Protein AF-A0A939I8Q8-F1 (afdb_monomer)

Sequence (119 aa):
MTVHTVVMVDDGYGDQRPAPGPSNTYSAWVQPVGDAAGWRAPVGAQVGWSPPVRRKIVFPPDTVIDKWSAISFEDDGDPGTRWAVVDPPRAHHGASDRMRFVTVIVEGGGQSGGSEAGP

Structure (mmCIF, N/CA/C/O backbone):
data_AF-A0A939I8Q8-F1
#
_entry.id   AF-A0A939I8Q8-F1
#
loop_
_atom_site.group_PDB
_atom_site.id
_atom_site.type_symbol
_atom_site.label_atom_id
_atom_site.label_alt_id
_atom_site.label_comp_id
_atom_site.label_asym_id
_atom_site.label_entity_id
_atom_site.label_seq_id
_atom_site.pdbx_PDB_ins_code
_atom_site.Cartn_x
_atom_site.Cartn_y
_atom_site.Cartn_z
_atom_site.occupancy
_atom_site.B_iso_or_equiv
_atom_site.auth_seq_id
_atom_site.auth_comp_id
_atom_site.auth_asym_id
_atom_site.auth_atom_id
_atom_site.pdbx_PDB_model_num
ATOM 1 N N . MET A 1 1 ? -1.674 9.171 1.566 1.00 84.62 1 MET A N 1
ATOM 2 C CA . MET A 1 1 ? -1.160 7.971 0.853 1.00 84.62 1 MET A CA 1
ATOM 3 C C . MET A 1 1 ? -2.283 7.343 0.055 1.00 84.62 1 MET A C 1
ATOM 5 O O . MET A 1 1 ? -3.363 7.161 0.608 1.00 84.62 1 MET A O 1
ATOM 9 N N . THR A 1 2 ? -2.032 6.976 -1.199 1.00 88.12 2 THR A N 1
ATOM 10 C CA . THR A 1 2 ? -3.085 6.545 -2.127 1.00 88.12 2 THR A CA 1
ATOM 11 C C . THR A 1 2 ? -2.935 5.070 -2.480 1.00 88.12 2 THR A C 1
ATOM 13 O O . THR A 1 2 ? -1.879 4.625 -2.926 1.00 88.12 2 THR A O 1
ATOM 16 N N . VAL A 1 3 ? -4.002 4.305 -2.262 1.00 85.94 3 VAL A N 1
ATOM 17 C CA . VAL A 1 3 ? -4.107 2.874 -2.564 1.00 85.94 3 VAL A CA 1
ATOM 18 C C . VAL A 1 3 ? -4.894 2.706 -3.854 1.00 85.94 3 VAL A C 1
ATOM 20 O O . VAL A 1 3 ? -6.004 3.222 -3.961 1.00 85.94 3 VAL A O 1
ATOM 23 N N . HIS A 1 4 ? -4.343 1.968 -4.814 1.00 84.25 4 HIS A N 1
ATOM 24 C CA . HIS A 1 4 ? -4.992 1.663 -6.088 1.00 84.25 4 HIS A CA 1
ATOM 25 C C . HIS A 1 4 ? -5.499 0.220 -6.082 1.00 84.25 4 HIS A C 1
ATOM 27 O O . HIS A 1 4 ? -4.728 -0.705 -5.810 1.00 84.25 4 HIS A O 1
ATOM 33 N N . THR A 1 5 ? -6.774 -0.002 -6.404 1.00 84.88 5 THR A N 1
ATOM 34 C CA . THR A 1 5 ? -7.299 -1.365 -6.572 1.00 84.88 5 THR A CA 1
ATOM 35 C C . THR A 1 5 ? -6.931 -1.942 -7.943 1.00 84.88 5 THR A C 1
ATOM 37 O O . THR A 1 5 ? -6.330 -1.268 -8.789 1.00 84.88 5 THR A O 1
ATOM 40 N N . VAL A 1 6 ? -7.224 -3.224 -8.152 1.00 84.75 6 VAL A N 1
ATOM 41 C CA . VAL A 1 6 ? -7.156 -3.901 -9.451 1.00 84.75 6 VAL A CA 1
ATOM 42 C C . VAL A 1 6 ? -8.567 -4.023 -10.004 1.00 84.75 6 VAL A C 1
ATOM 44 O O . VAL A 1 6 ? -9.460 -4.522 -9.323 1.00 84.75 6 VAL A O 1
ATOM 47 N N . VAL A 1 7 ? -8.742 -3.666 -11.271 1.00 86.06 7 VAL A N 1
ATOM 48 C CA . VAL A 1 7 ? -9.889 -4.108 -12.069 1.00 86.06 7 VAL A CA 1
ATOM 49 C C . VAL A 1 7 ? -9.401 -5.026 -13.180 1.00 86.06 7 VAL A C 1
ATOM 51 O O . VAL A 1 7 ? -8.282 -4.877 -13.667 1.00 86.06 7 VAL A O 1
ATOM 54 N N . MET A 1 8 ? -10.228 -5.989 -13.573 1.00 87.00 8 MET A N 1
ATOM 55 C CA . MET A 1 8 ? -9.957 -6.816 -14.746 1.00 87.00 8 MET A CA 1
ATOM 56 C C . MET A 1 8 ? -10.602 -6.150 -15.959 1.00 87.00 8 MET A C 1
ATOM 58 O O . MET A 1 8 ? -11.796 -5.850 -15.934 1.00 87.00 8 MET A O 1
ATOM 62 N N . VAL A 1 9 ? -9.809 -5.889 -16.994 1.00 88.94 9 VAL A N 1
ATOM 63 C CA . VAL A 1 9 ? -10.272 -5.310 -18.260 1.00 88.94 9 VAL A CA 1
ATOM 64 C C . VAL A 1 9 ? -9.971 -6.268 -19.399 1.00 88.94 9 VAL A C 1
ATOM 66 O O . VAL A 1 9 ? -9.020 -7.041 -19.314 1.00 88.94 9 VAL A O 1
ATOM 69 N N . ASP A 1 10 ? -10.773 -6.199 -20.456 1.00 92.00 10 ASP A N 1
ATOM 70 C CA . ASP A 1 10 ? -10.526 -6.937 -21.694 1.00 92.00 10 ASP A CA 1
ATOM 71 C C . ASP A 1 10 ? -9.125 -6.602 -22.239 1.00 92.00 10 ASP A C 1
ATOM 73 O O . ASP A 1 10 ? -8.701 -5.436 -22.259 1.00 92.00 10 ASP A O 1
ATOM 77 N N . ASP A 1 11 ? -8.379 -7.635 -22.616 1.00 90.44 11 ASP A N 1
ATOM 78 C CA . ASP A 1 11 ? -7.050 -7.505 -23.202 1.00 90.44 11 ASP A CA 1
ATOM 79 C C . ASP A 1 11 ? -7.067 -7.326 -24.731 1.00 90.44 11 ASP A C 1
ATOM 81 O O . ASP A 1 11 ? -6.029 -7.013 -25.316 1.00 90.44 11 ASP A O 1
ATOM 85 N N . GLY A 1 12 ? -8.238 -7.452 -25.365 1.00 89.75 12 GLY A N 1
ATOM 86 C CA . GLY A 1 12 ? -8.431 -7.363 -26.812 1.00 89.75 12 GLY A CA 1
ATOM 87 C C . GLY A 1 12 ? -8.175 -8.674 -27.562 1.00 89.75 12 GLY A C 1
ATOM 88 O O . GLY A 1 12 ? -8.304 -8.701 -28.786 1.00 89.75 12 GLY A O 1
ATOM 89 N N . TYR A 1 13 ? -7.841 -9.754 -26.852 1.00 89.06 13 TYR A N 1
ATOM 90 C CA . TYR A 1 13 ? -7.583 -11.096 -27.384 1.00 89.06 13 TYR A CA 1
ATOM 91 C C . TYR A 1 13 ? -8.568 -12.147 -26.849 1.00 89.06 13 TYR A C 1
ATOM 93 O O . TYR A 1 13 ? 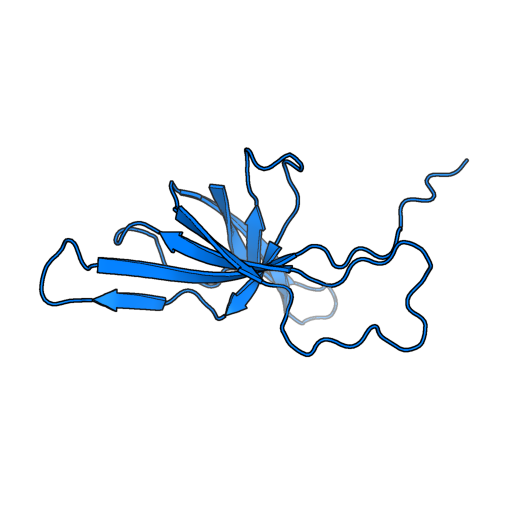-8.419 -13.336 -27.137 1.00 89.06 13 TYR A O 1
ATOM 101 N N . GLY A 1 14 ? -9.609 -11.712 -26.134 1.00 89.81 14 GLY A N 1
ATOM 102 C CA . GLY A 1 14 ? -10.644 -12.578 -25.573 1.00 89.81 14 GLY A CA 1
ATOM 103 C C . GLY A 1 14 ? -10.352 -13.061 -24.153 1.00 89.81 14 GLY A C 1
ATOM 104 O O . GLY A 1 14 ? -11.074 -13.932 -23.669 1.00 89.81 14 GLY A O 1
ATOM 105 N N . ASP A 1 15 ? -9.336 -12.502 -23.490 1.00 93.69 15 ASP A N 1
ATOM 106 C CA . ASP A 1 15 ? -9.031 -12.754 -22.081 1.00 93.69 15 ASP A CA 1
ATOM 107 C C . ASP A 1 15 ? -9.080 -11.444 -21.267 1.00 93.69 15 ASP A C 1
ATOM 109 O O . ASP A 1 15 ? -9.422 -10.366 -21.764 1.00 93.69 15 ASP A O 1
ATOM 113 N N . GLN A 1 16 ? -8.793 -11.529 -19.970 1.00 92.81 16 GLN A N 1
ATOM 114 C CA . GLN A 1 16 ? -8.756 -10.391 -19.067 1.00 92.81 16 GLN A CA 1
ATOM 115 C C . GLN A 1 16 ? -7.344 -10.113 -18.565 1.00 92.81 16 GLN A C 1
ATOM 117 O O . GLN A 1 16 ? -6.629 -10.998 -18.098 1.00 92.81 16 GLN A O 1
ATOM 122 N N . ARG A 1 17 ? -6.985 -8.830 -18.527 1.00 84.62 17 ARG A N 1
ATOM 123 C CA . ARG A 1 17 ? -5.751 -8.344 -17.908 1.00 84.62 17 ARG A CA 1
ATOM 124 C C . ARG A 1 17 ? -6.039 -7.453 -16.698 1.00 84.62 17 ARG A C 1
ATOM 126 O O . ARG A 1 17 ? -7.039 -6.731 -16.687 1.00 84.62 17 ARG A O 1
ATOM 133 N N . PRO A 1 18 ? -5.160 -7.444 -15.685 1.00 82.75 18 PRO A N 1
ATOM 134 C CA . PRO A 1 18 ? -5.259 -6.490 -14.591 1.00 82.75 18 PRO A CA 1
ATOM 135 C C . PRO A 1 18 ? -4.960 -5.067 -15.087 1.00 82.75 18 PRO A C 1
ATOM 137 O O . PRO A 1 18 ? -3.992 -4.832 -15.813 1.00 82.75 18 PRO A O 1
ATOM 140 N N . ALA A 1 19 ? -5.771 -4.106 -14.657 1.00 79.88 19 ALA A N 1
ATOM 141 C CA . ALA A 1 19 ? -5.582 -2.680 -14.885 1.00 79.88 19 ALA A CA 1
ATOM 142 C C . ALA A 1 19 ? -5.803 -1.881 -13.587 1.00 79.88 19 ALA A C 1
ATOM 144 O O . ALA A 1 19 ? -6.448 -2.381 -12.657 1.00 79.88 19 ALA A O 1
ATOM 145 N N . PRO A 1 20 ? -5.270 -0.646 -13.497 1.00 73.69 20 PRO A N 1
ATOM 146 C CA . PRO A 1 20 ? -5.514 0.223 -12.352 1.00 73.69 20 PRO A CA 1
ATOM 147 C C . PRO A 1 20 ? -7.014 0.471 -12.163 1.00 73.69 20 PRO A C 1
ATOM 149 O O . PRO A 1 20 ? -7.689 0.952 -13.071 1.00 73.69 20 PRO A O 1
ATOM 152 N N . GLY A 1 21 ? -7.517 0.122 -10.983 1.00 79.62 21 GLY A N 1
ATOM 153 C CA . GLY A 1 21 ? -8.882 0.396 -10.557 1.00 79.62 21 GLY A CA 1
ATOM 154 C C . GLY A 1 21 ? -9.024 1.743 -9.842 1.00 79.62 21 GL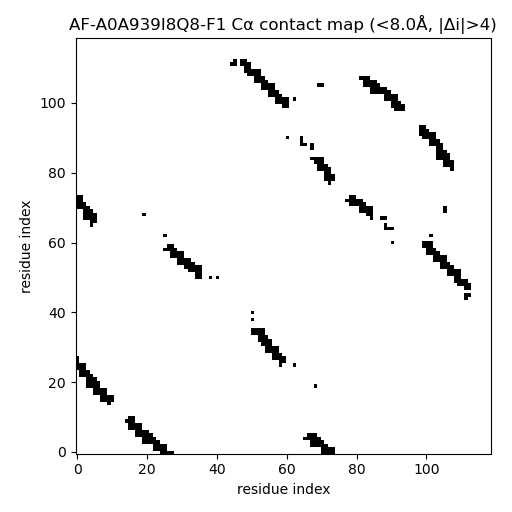Y A C 1
ATOM 155 O O . GLY A 1 21 ? -8.088 2.551 -9.830 1.00 79.62 21 GLY A O 1
ATOM 156 N N . PRO A 1 22 ? -10.192 1.988 -9.223 1.00 84.50 22 PRO A N 1
ATOM 157 C CA . PRO A 1 22 ? -10.405 3.118 -8.326 1.00 84.50 22 PRO A CA 1
ATOM 158 C C . PRO A 1 22 ? -9.328 3.227 -7.239 1.00 84.50 22 PRO A C 1
ATOM 160 O O . PRO A 1 22 ? -8.721 2.234 -6.828 1.00 84.50 22 PRO A O 1
ATOM 163 N N . SER A 1 23 ? -9.111 4.443 -6.745 1.00 87.12 23 SER A N 1
ATOM 164 C CA . SER A 1 23 ? -8.153 4.705 -5.675 1.00 87.12 23 SER A CA 1
ATOM 165 C C . SER A 1 23 ? -8.800 5.344 -4.459 1.00 87.12 23 SER A C 1
ATOM 167 O O . SER A 1 23 ? -9.675 6.193 -4.602 1.00 87.12 23 SER A O 1
ATOM 169 N N . ASN A 1 24 ? -8.310 4.977 -3.277 1.00 88.25 24 ASN A N 1
ATOM 170 C CA . ASN A 1 24 ? -8.697 5.573 -2.002 1.00 88.25 24 ASN A CA 1
ATOM 171 C C . ASN A 1 24 ? -7.468 6.139 -1.293 1.00 88.25 24 ASN A C 1
ATOM 173 O O . ASN A 1 24 ? -6.376 5.570 -1.379 1.00 88.25 24 ASN A O 1
ATOM 177 N N . THR A 1 25 ? -7.659 7.229 -0.557 1.00 88.56 25 THR A N 1
ATOM 178 C CA . THR A 1 25 ? -6.596 7.865 0.223 1.00 88.56 25 THR A CA 1
ATOM 179 C C . THR A 1 25 ? -6.766 7.533 1.696 1.00 88.56 25 THR A C 1
ATOM 181 O O . THR A 1 25 ? -7.853 7.674 2.253 1.00 88.56 25 THR A O 1
ATOM 184 N N . TYR A 1 26 ? -5.673 7.122 2.332 1.00 88.75 26 TYR A N 1
ATOM 185 C CA . TYR A 1 26 ? -5.621 6.817 3.756 1.00 88.75 26 TYR A CA 1
ATOM 186 C C . TYR A 1 26 ? -4.464 7.556 4.427 1.00 88.75 26 TYR A C 1
ATOM 188 O O . TYR A 1 26 ? -3.408 7.795 3.823 1.00 88.75 26 TYR A O 1
ATOM 196 N N . SER A 1 27 ? -4.654 7.866 5.708 1.00 89.06 27 SER A N 1
ATOM 197 C CA . SER A 1 27 ? -3.540 8.083 6.625 1.00 89.06 27 SER A CA 1
ATOM 198 C C . SER A 1 27 ? -2.924 6.727 6.966 1.00 89.06 27 SER A C 1
ATOM 200 O O . SER A 1 27 ? -3.630 5.738 7.158 1.00 89.06 27 SER A O 1
ATOM 202 N N . ALA A 1 28 ? -1.598 6.652 6.996 1.00 89.75 28 ALA A N 1
ATOM 203 C CA . ALA A 1 28 ? -0.893 5.410 7.274 1.00 89.75 28 ALA A CA 1
ATOM 204 C C . ALA A 1 28 ? 0.468 5.690 7.907 1.00 89.75 28 ALA A C 1
ATOM 206 O O . ALA A 1 28 ? 1.075 6.734 7.669 1.00 89.75 28 ALA A O 1
ATOM 207 N N . TRP A 1 29 ? 0.951 4.732 8.691 1.00 89.31 29 TRP A N 1
ATOM 208 C CA . TRP A 1 29 ? 2.309 4.726 9.222 1.00 89.31 29 TRP A CA 1
ATOM 209 C C . TRP A 1 29 ? 3.208 3.859 8.350 1.00 89.31 29 TRP A C 1
ATOM 211 O O . TRP A 1 29 ? 2.880 2.708 8.059 1.00 89.31 29 TRP A O 1
ATOM 221 N N . VAL A 1 30 ? 4.358 4.401 7.956 1.00 88.44 30 VAL A N 1
ATOM 222 C CA . VAL A 1 30 ? 5.332 3.717 7.099 1.00 88.44 30 VAL A CA 1
ATOM 223 C C . VAL A 1 30 ? 6.535 3.309 7.935 1.00 88.44 30 VAL A C 1
ATOM 225 O O . VAL A 1 30 ? 7.157 4.140 8.592 1.00 88.44 30 VAL A O 1
ATOM 228 N N . GLN A 1 31 ? 6.875 2.025 7.894 1.00 84.44 31 GLN A N 1
ATOM 229 C CA . GLN A 1 31 ? 8.070 1.479 8.519 1.00 84.44 31 GLN A CA 1
ATOM 230 C C . GLN A 1 31 ? 9.001 0.917 7.432 1.00 84.44 31 GLN A C 1
ATOM 232 O O . GLN A 1 31 ? 8.601 0.001 6.702 1.00 84.44 31 GLN A O 1
ATOM 237 N N . PRO A 1 32 ? 10.245 1.413 7.314 1.00 79.62 32 PRO A N 1
ATOM 238 C CA . PRO A 1 32 ? 11.254 0.782 6.471 1.00 79.62 32 PRO A CA 1
ATOM 239 C C . PRO A 1 32 ? 11.517 -0.649 6.954 1.00 79.62 32 PRO A C 1
ATOM 241 O O . PRO A 1 32 ? 11.703 -0.871 8.150 1.00 79.62 32 PRO A O 1
ATOM 244 N N . VAL A 1 33 ? 11.529 -1.619 6.038 1.00 73.44 33 VAL A N 1
ATOM 245 C CA . VAL A 1 33 ? 11.842 -3.028 6.363 1.00 73.44 33 VAL A CA 1
ATOM 246 C C . VAL A 1 33 ? 13.313 -3.351 6.062 1.00 73.44 33 VAL A C 1
ATOM 248 O O . VAL A 1 33 ? 13.812 -4.389 6.482 1.00 73.44 33 VAL A O 1
ATOM 251 N N . GLY A 1 34 ? 14.018 -2.424 5.408 1.00 64.50 34 GLY A N 1
ATOM 252 C CA . GLY A 1 34 ? 15.395 -2.572 4.948 1.00 64.50 34 GLY A CA 1
ATOM 253 C C . GLY A 1 34 ? 15.477 -2.737 3.432 1.00 64.50 34 GLY A C 1
ATOM 254 O O . GLY A 1 34 ? 14.459 -2.762 2.726 1.00 64.50 34 GLY A O 1
ATOM 255 N N . ASP A 1 35 ? 16.707 -2.850 2.940 1.00 59.59 35 ASP A N 1
ATOM 256 C CA . ASP A 1 35 ? 16.968 -3.498 1.661 1.00 59.59 35 ASP A CA 1
ATOM 257 C C . ASP A 1 35 ? 16.376 -4.914 1.704 1.00 59.59 35 ASP A C 1
ATOM 259 O O . ASP A 1 35 ? 16.242 -5.518 2.771 1.00 59.59 35 ASP A O 1
ATOM 263 N N . ALA A 1 36 ? 15.921 -5.442 0.568 1.00 58.06 36 ALA A N 1
ATOM 264 C CA . ALA A 1 36 ? 15.412 -6.807 0.528 1.00 58.06 36 ALA A CA 1
ATOM 265 C C . ALA A 1 36 ? 16.557 -7.774 0.897 1.00 58.06 36 ALA A C 1
ATOM 267 O O . ALA A 1 36 ? 17.337 -8.176 0.039 1.00 58.06 36 ALA A O 1
ATOM 268 N N . ALA A 1 37 ? 16.703 -8.085 2.189 1.00 44.28 37 ALA A N 1
ATOM 269 C CA . ALA A 1 37 ? 17.853 -8.785 2.746 1.00 44.28 37 ALA A CA 1
ATOM 270 C C . ALA A 1 37 ? 18.111 -10.090 1.976 1.00 44.28 37 ALA A C 1
ATOM 272 O O . ALA A 1 37 ? 17.300 -11.016 2.010 1.00 44.28 37 ALA A O 1
ATOM 273 N N . GLY A 1 38 ? 19.231 -10.137 1.248 1.00 53.50 38 GLY A N 1
ATOM 274 C CA . GLY A 1 38 ? 19.619 -11.271 0.403 1.00 53.50 38 GLY A CA 1
ATOM 275 C C . GLY A 1 38 ? 19.447 -11.074 -1.108 1.00 53.50 38 GLY A C 1
ATOM 276 O O . GLY A 1 38 ? 19.790 -11.986 -1.862 1.00 53.50 38 GLY A O 1
ATOM 277 N N . TRP A 1 39 ? 18.974 -9.915 -1.578 1.00 55.34 39 TRP A N 1
ATOM 278 C CA . TRP A 1 39 ? 18.908 -9.627 -3.012 1.00 55.34 39 TRP A CA 1
ATOM 279 C C . TRP A 1 39 ? 20.311 -9.464 -3.610 1.00 55.34 39 TRP A C 1
ATOM 281 O O . TRP A 1 39 ? 21.109 -8.636 -3.172 1.00 55.34 39 TRP A O 1
ATOM 291 N N . ARG A 1 40 ? 20.616 -10.257 -4.640 1.00 56.88 40 ARG A N 1
ATOM 292 C CA . ARG A 1 40 ? 21.816 -10.096 -5.469 1.00 56.88 40 ARG A CA 1
ATOM 293 C C . ARG A 1 40 ? 21.407 -9.419 -6.763 1.00 56.88 40 ARG A C 1
ATOM 295 O O . ARG A 1 40 ? 20.461 -9.876 -7.395 1.00 56.88 40 ARG A O 1
ATOM 302 N N . ALA A 1 41 ? 22.116 -8.359 -7.149 1.00 56.19 41 ALA A N 1
ATOM 303 C CA . ALA A 1 41 ? 21.880 -7.691 -8.424 1.00 56.19 41 ALA A CA 1
ATOM 304 C C . ALA A 1 41 ? 21.811 -8.731 -9.563 1.00 56.19 41 ALA A C 1
ATOM 306 O O . ALA A 1 41 ? 22.652 -9.641 -9.591 1.00 56.19 41 ALA A O 1
ATOM 307 N N . PRO A 1 42 ? 20.828 -8.640 -10.478 1.00 61.75 42 PRO A N 1
ATOM 308 C CA . PRO A 1 42 ? 20.755 -9.550 -11.611 1.00 61.75 42 PRO A CA 1
ATOM 309 C C . PRO A 1 42 ? 22.041 -9.472 -12.435 1.00 61.75 42 PRO A C 1
ATOM 311 O O . PRO A 1 42 ? 22.644 -8.403 -12.569 1.00 61.75 42 PRO A O 1
ATOM 314 N N . VAL A 1 43 ? 22.443 -10.591 -13.037 1.00 56.59 43 VAL A N 1
ATOM 315 C CA . VAL A 1 43 ? 23.505 -10.572 -14.048 1.00 56.59 43 VAL A CA 1
ATOM 316 C C . VAL A 1 43 ? 23.020 -9.689 -15.203 1.00 56.59 43 VAL A C 1
ATOM 318 O O . VAL A 1 43 ? 22.030 -10.017 -15.849 1.00 56.59 43 VAL A O 1
ATOM 321 N N . GLY A 1 44 ? 23.686 -8.550 -15.419 1.00 61.00 44 GLY A N 1
ATOM 322 C CA . GLY A 1 44 ? 23.283 -7.539 -16.406 1.00 61.00 44 GLY A CA 1
ATOM 323 C C . GLY A 1 44 ? 22.616 -6.281 -15.834 1.00 61.00 44 GLY A C 1
ATOM 324 O O . GLY A 1 44 ? 22.145 -5.460 -16.617 1.00 61.00 44 GLY A O 1
ATOM 325 N N . ALA A 1 45 ? 22.580 -6.094 -14.508 1.00 60.41 45 ALA A N 1
ATOM 326 C CA . ALA A 1 45 ? 22.172 -4.818 -13.917 1.00 60.41 45 ALA A CA 1
ATOM 327 C C . ALA A 1 45 ? 23.025 -3.666 -14.482 1.00 60.41 45 ALA A C 1
ATOM 329 O O . ALA A 1 45 ? 24.256 -3.700 -14.419 1.00 60.41 45 ALA A O 1
ATOM 330 N N . GLN A 1 46 ? 22.365 -2.667 -15.069 1.00 62.34 46 GLN A N 1
ATOM 331 C CA . GLN A 1 46 ? 23.033 -1.507 -15.656 1.00 62.34 46 GLN A CA 1
ATOM 332 C C . GLN A 1 46 ? 23.608 -0.585 -14.571 1.00 62.34 46 GLN A C 1
ATOM 334 O O . GLN A 1 46 ? 23.143 -0.565 -13.429 1.00 62.34 46 GLN A O 1
ATOM 339 N N . VAL A 1 47 ? 24.615 0.211 -14.941 1.00 58.12 47 VAL A N 1
ATOM 340 C CA . VAL A 1 47 ? 25.146 1.281 -14.084 1.00 58.12 47 VAL A CA 1
ATOM 341 C C . VAL A 1 47 ? 24.002 2.229 -13.710 1.00 58.12 47 VAL A C 1
ATOM 343 O O . VAL A 1 47 ? 23.289 2.709 -14.586 1.00 58.12 47 VAL A O 1
ATOM 346 N N . GLY A 1 48 ? 23.817 2.479 -12.411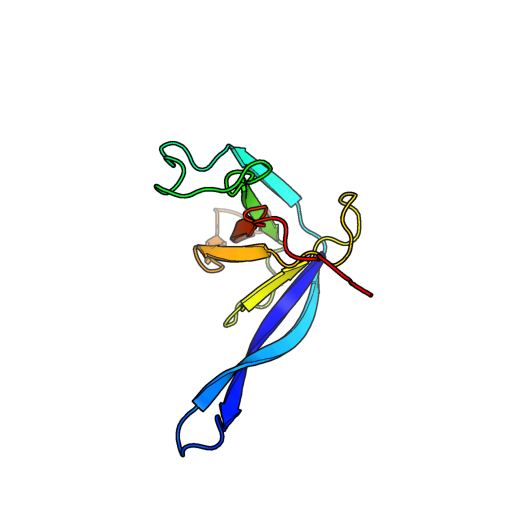 1.00 57.66 48 GLY A N 1
ATOM 347 C CA . GLY A 1 48 ? 22.712 3.293 -11.887 1.00 57.66 48 GLY A CA 1
ATOM 348 C C . GLY A 1 48 ? 21.469 2.505 -11.457 1.00 57.66 48 GLY A C 1
ATOM 349 O O . GLY A 1 48 ? 20.523 3.110 -10.965 1.00 57.66 48 GLY A O 1
ATOM 350 N N . TRP A 1 49 ? 21.461 1.173 -11.584 1.00 63.12 49 TRP A N 1
ATOM 351 C CA . TRP A 1 49 ? 20.412 0.331 -11.003 1.00 63.12 49 TRP A CA 1
ATOM 352 C C . TRP A 1 49 ? 20.492 0.332 -9.469 1.00 63.12 49 TRP A C 1
ATOM 354 O O . TRP A 1 49 ? 21.534 0.008 -8.894 1.00 63.12 49 TRP A O 1
ATOM 364 N N . SER A 1 50 ? 19.381 0.669 -8.813 1.00 66.38 50 SER A N 1
ATOM 365 C CA . SER A 1 50 ? 19.218 0.541 -7.363 1.00 66.38 50 SER A CA 1
ATOM 366 C C . SER A 1 50 ? 18.480 -0.758 -7.027 1.00 66.38 50 SER A C 1
ATOM 368 O O . SER A 1 50 ? 17.538 -1.125 -7.736 1.00 66.38 50 SER A O 1
ATOM 370 N N . PRO A 1 51 ? 18.867 -1.462 -5.948 1.00 67.81 51 PRO A N 1
ATOM 371 C CA . PRO A 1 51 ? 18.089 -2.586 -5.460 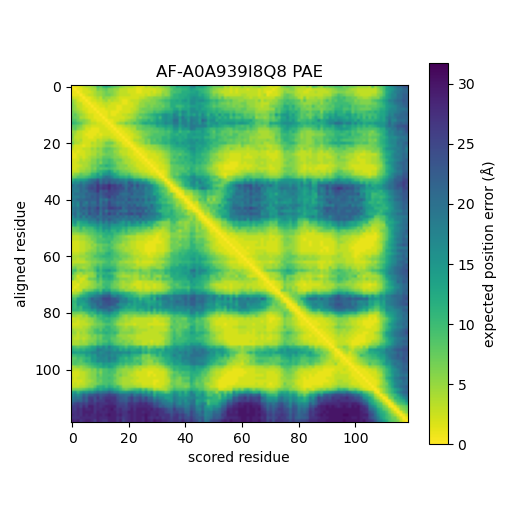1.00 67.81 51 PRO A CA 1
ATOM 372 C C . PRO A 1 51 ? 16.693 -2.136 -5.010 1.00 67.81 51 PRO A C 1
ATOM 374 O O . PRO A 1 51 ? 16.530 -1.013 -4.517 1.00 67.81 51 PRO A O 1
ATOM 377 N N . PRO A 1 52 ? 15.689 -3.022 -5.128 1.00 76.25 52 PRO A N 1
ATOM 378 C CA . PRO A 1 52 ? 14.371 -2.754 -4.587 1.00 76.25 52 PRO A CA 1
ATOM 379 C C . PRO A 1 52 ? 14.422 -2.610 -3.059 1.00 76.25 52 PRO A C 1
ATOM 381 O O . PRO A 1 52 ? 15.095 -3.361 -2.347 1.00 76.25 52 PRO A O 1
ATOM 384 N N . VAL A 1 53 ? 13.656 -1.649 -2.557 1.00 80.94 53 VAL A N 1
ATOM 385 C CA . VAL A 1 53 ? 13.472 -1.340 -1.140 1.00 80.94 53 VAL A CA 1
ATOM 386 C C . VAL A 1 53 ? 12.091 -1.813 -0.711 1.00 80.94 53 VAL A C 1
ATOM 388 O O . VAL A 1 53 ? 11.122 -1.670 -1.458 1.00 80.94 53 VAL A O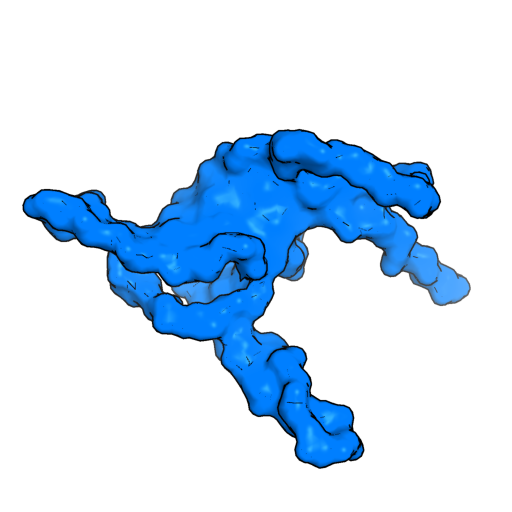 1
ATOM 391 N N . ARG A 1 54 ? 11.978 -2.346 0.511 1.00 85.69 54 ARG A N 1
ATOM 392 C CA . ARG A 1 54 ? 10.697 -2.780 1.079 1.00 85.69 54 ARG A CA 1
ATOM 393 C C . ARG A 1 54 ? 10.229 -1.888 2.211 1.00 85.69 54 ARG A C 1
ATOM 395 O O . ARG A 1 54 ? 11.008 -1.423 3.047 1.00 85.69 54 ARG A O 1
ATOM 402 N N . ARG A 1 55 ? 8.914 -1.701 2.272 1.00 87.25 55 ARG A N 1
ATOM 403 C CA . ARG A 1 55 ? 8.241 -0.934 3.320 1.00 87.25 55 ARG A CA 1
ATOM 404 C C . ARG A 1 55 ? 7.049 -1.709 3.839 1.00 87.25 55 ARG A C 1
ATOM 406 O O . ARG A 1 55 ? 6.254 -2.229 3.061 1.00 87.25 55 ARG A O 1
ATOM 413 N N . LYS A 1 56 ? 6.914 -1.753 5.159 1.00 90.38 56 LYS A N 1
ATOM 414 C CA . LYS A 1 56 ? 5.713 -2.224 5.832 1.00 90.38 56 LYS A CA 1
ATOM 415 C C . LYS A 1 56 ? 4.856 -1.007 6.101 1.00 90.38 56 LYS A C 1
ATOM 417 O O . LYS A 1 56 ? 5.331 -0.035 6.685 1.00 90.38 5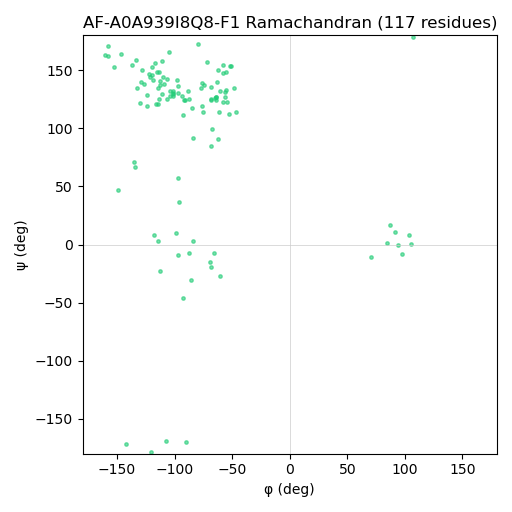6 LYS A O 1
ATOM 422 N N . ILE A 1 57 ? 3.603 -1.068 5.686 1.00 90.94 57 ILE A N 1
ATOM 423 C CA . ILE A 1 57 ? 2.664 0.023 5.898 1.00 90.94 57 ILE A CA 1
ATOM 424 C C . ILE A 1 57 ? 1.574 -0.451 6.844 1.00 90.94 57 ILE A 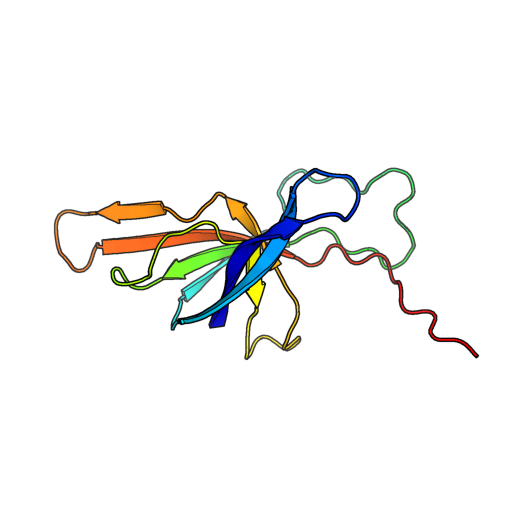C 1
ATOM 426 O O . ILE A 1 57 ? 1.076 -1.569 6.706 1.00 90.94 57 ILE A O 1
ATOM 430 N N . VAL A 1 58 ? 1.247 0.392 7.818 1.00 92.25 58 VAL A N 1
ATOM 431 C CA . VAL A 1 58 ? 0.226 0.158 8.835 1.00 92.25 58 VAL A CA 1
ATOM 432 C C . VAL A 1 58 ? -0.894 1.164 8.628 1.00 92.25 58 VAL A C 1
ATOM 434 O O . VAL A 1 58 ? -0.672 2.373 8.687 1.00 92.25 58 VAL A O 1
ATOM 437 N N . PHE A 1 59 ? -2.095 0.656 8.402 1.00 91.81 59 PHE A N 1
ATOM 438 C CA . PHE A 1 59 ? -3.290 1.445 8.170 1.00 91.81 59 PHE A CA 1
ATOM 439 C C . PHE A 1 59 ? -4.284 1.343 9.338 1.00 91.81 59 PHE A C 1
ATOM 441 O O . PHE A 1 59 ? -4.283 0.337 10.062 1.00 91.81 59 PHE A O 1
ATOM 448 N N . PRO A 1 60 ? -5.178 2.337 9.476 1.00 90.56 60 PRO A N 1
ATOM 449 C CA . PRO A 1 60 ? -6.354 2.275 10.334 1.00 90.56 60 PRO A CA 1
ATOM 450 C C . PRO A 1 60 ? -7.228 1.028 10.090 1.00 90.56 60 PRO A C 1
ATOM 452 O O . PRO A 1 60 ? -7.237 0.479 8.983 1.00 90.56 60 PRO A O 1
ATOM 455 N N . PRO A 1 61 ? -7.985 0.570 11.102 1.00 88.06 61 PRO A N 1
ATOM 456 C CA . PRO A 1 61 ? -8.781 -0.657 11.022 1.00 88.06 61 PRO A CA 1
ATOM 457 C C . PRO A 1 61 ? -9.983 -0.592 10.072 1.00 88.06 61 PRO A C 1
ATOM 459 O O . PRO A 1 61 ? -10.490 -1.636 9.676 1.00 88.06 61 PRO A O 1
ATOM 462 N N . ASP A 1 62 ? -10.449 0.602 9.718 1.00 87.44 62 ASP A N 1
ATOM 463 C CA . ASP A 1 62 ? -11.540 0.864 8.772 1.00 87.44 62 ASP A CA 1
ATOM 464 C C . ASP A 1 62 ? -11.081 0.870 7.304 1.00 87.44 62 ASP A C 1
ATOM 466 O O . ASP A 1 62 ? -11.873 1.093 6.388 1.00 87.44 62 ASP A O 1
ATOM 470 N N . THR A 1 63 ? -9.802 0.584 7.062 1.00 89.12 63 THR A N 1
ATOM 471 C CA . THR A 1 63 ? -9.246 0.472 5.715 1.00 89.12 63 THR A CA 1
ATOM 472 C C . THR A 1 63 ? -9.872 -0.695 4.961 1.00 89.12 63 THR A C 1
ATOM 474 O O . THR A 1 63 ? -9.855 -1.839 5.418 1.00 89.12 63 THR A O 1
ATOM 477 N N . VAL A 1 64 ? -10.389 -0.411 3.766 1.00 85.38 64 VAL A N 1
ATOM 478 C CA . VAL A 1 64 ? -11.046 -1.412 2.924 1.00 85.38 64 VAL A CA 1
ATOM 479 C C . VAL A 1 64 ? -9.994 -2.318 2.291 1.00 85.38 64 VAL A C 1
ATOM 481 O O . VAL A 1 64 ? -9.199 -1.888 1.454 1.00 85.38 64 VAL A O 1
ATOM 484 N N . ILE A 1 65 ? -10.005 -3.590 2.685 1.00 83.19 65 ILE A N 1
ATOM 485 C CA . ILE A 1 65 ? -9.150 -4.627 2.109 1.00 83.19 65 ILE A CA 1
ATOM 486 C C . ILE A 1 65 ? -9.826 -5.181 0.850 1.00 83.19 65 ILE A C 1
ATOM 488 O O . ILE A 1 65 ? -10.896 -5.776 0.929 1.00 83.19 65 ILE A O 1
ATOM 492 N N . ASP A 1 66 ? -9.172 -5.006 -0.295 1.00 79.88 66 ASP A N 1
ATOM 493 C CA . ASP A 1 66 ? -9.560 -5.573 -1.592 1.00 79.88 66 ASP A CA 1
ATOM 494 C C . ASP A 1 66 ? -8.283 -5.981 -2.360 1.00 79.88 66 ASP A C 1
ATOM 496 O O . ASP A 1 66 ? -7.178 -5.945 -1.808 1.00 79.88 66 ASP A O 1
ATOM 500 N N . LYS A 1 67 ? -8.381 -6.360 -3.637 1.00 79.19 67 LYS A N 1
ATOM 501 C CA . LYS A 1 67 ? -7.217 -6.564 -4.506 1.00 79.19 67 LYS A CA 1
ATOM 502 C C . LYS A 1 67 ? -6.515 -5.235 -4.772 1.00 79.19 67 LYS A C 1
ATOM 504 O O . LYS A 1 67 ? -6.932 -4.459 -5.628 1.00 79.19 67 LYS A O 1
ATOM 509 N N . TRP A 1 68 ? -5.436 -4.976 -4.044 1.00 82.06 68 TRP A N 1
ATOM 510 C CA . TRP A 1 68 ? -4.597 -3.794 -4.230 1.00 82.06 68 TRP A CA 1
ATOM 511 C C . TRP A 1 68 ? -3.501 -4.064 -5.265 1.00 82.06 68 TRP A C 1
ATOM 513 O O . TRP A 1 68 ? -2.824 -5.088 -5.198 1.00 82.06 68 TRP A O 1
ATOM 523 N N . SER A 1 69 ? -3.327 -3.148 -6.219 1.00 76.81 69 SER A N 1
ATOM 524 C CA . SER A 1 69 ? -2.296 -3.232 -7.265 1.00 76.81 69 SER A CA 1
ATOM 525 C C . SER A 1 69 ? -1.014 -2.510 -6.864 1.00 76.81 69 SER A C 1
ATOM 527 O O . SER A 1 69 ? 0.087 -3.029 -7.042 1.00 76.81 69 SER A O 1
ATOM 529 N N . ALA A 1 70 ? -1.158 -1.299 -6.332 1.00 83.69 70 ALA A N 1
ATOM 530 C CA . ALA A 1 70 ? -0.046 -0.428 -6.004 1.00 83.69 70 ALA A CA 1
ATOM 531 C C . ALA A 1 70 ? -0.435 0.605 -4.946 1.00 83.69 70 ALA A C 1
ATOM 533 O O . ALA A 1 70 ? -1.613 0.909 -4.739 1.00 83.69 70 ALA A O 1
ATOM 534 N N . ILE A 1 71 ? 0.585 1.183 -4.321 1.00 86.88 71 ILE A N 1
ATOM 535 C CA . ILE A 1 71 ? 0.462 2.281 -3.368 1.00 86.88 71 ILE A CA 1
ATOM 536 C C . ILE A 1 71 ? 1.373 3.424 -3.815 1.00 86.88 71 ILE A C 1
ATOM 538 O O . ILE A 1 71 ? 2.498 3.183 -4.243 1.00 86.88 71 ILE A O 1
ATOM 542 N N . SER A 1 72 ? 0.897 4.662 -3.723 1.00 86.69 72 SER A N 1
ATOM 543 C CA . SER A 1 72 ? 1.705 5.862 -3.951 1.00 86.69 72 SER A CA 1
ATOM 544 C C . SER A 1 72 ? 1.768 6.731 -2.695 1.00 86.69 72 SER A C 1
ATOM 546 O O . SER A 1 72 ? 0.793 6.863 -1.945 1.00 86.69 72 SER A O 1
ATOM 548 N N . PHE A 1 73 ? 2.946 7.302 -2.451 1.00 81.25 73 PHE A N 1
ATOM 549 C CA . PHE A 1 73 ? 3.200 8.216 -1.342 1.00 81.25 73 PHE A CA 1
ATOM 550 C C . PHE A 1 73 ? 3.088 9.659 -1.846 1.00 81.25 73 PHE A C 1
ATOM 552 O O . PHE A 1 73 ? 3.576 9.973 -2.929 1.00 81.25 73 PHE A O 1
ATOM 559 N N . GLU A 1 74 ? 2.425 10.520 -1.076 1.00 71.69 74 GLU A N 1
ATOM 560 C CA . GLU A 1 74 ? 2.215 11.929 -1.446 1.00 71.69 74 GLU A CA 1
ATOM 561 C C . GLU A 1 74 ? 3.403 12.813 -1.028 1.00 71.69 74 GLU A C 1
ATOM 563 O O . GLU A 1 74 ? 3.728 13.752 -1.745 1.00 71.69 74 GLU A O 1
ATOM 568 N N . ASP A 1 75 ? 4.105 12.466 0.060 1.00 61.88 75 ASP A N 1
ATOM 569 C CA . ASP A 1 75 ? 5.068 13.366 0.723 1.00 61.88 75 ASP A CA 1
ATOM 570 C C . ASP A 1 75 ? 6.539 12.915 0.665 1.00 61.88 75 ASP A C 1
ATOM 572 O O . ASP A 1 75 ? 7.412 13.559 1.244 1.00 61.88 75 ASP A O 1
ATOM 576 N N . ASP A 1 76 ? 6.858 11.808 -0.007 1.00 57.84 76 ASP A N 1
ATOM 577 C CA . ASP A 1 76 ? 8.132 11.109 0.230 1.00 57.84 76 ASP A CA 1
ATOM 578 C C . ASP A 1 76 ? 9.264 11.463 -0.752 1.00 57.84 76 ASP A C 1
ATOM 580 O O . ASP A 1 76 ? 10.048 10.609 -1.159 1.00 57.84 76 ASP A O 1
ATOM 584 N N . GLY A 1 77 ? 9.333 12.730 -1.175 1.00 53.47 77 GLY A N 1
ATOM 585 C CA . GLY A 1 77 ? 10.376 13.251 -2.075 1.00 53.47 77 GLY A CA 1
ATOM 586 C C . GLY A 1 77 ? 10.305 12.759 -3.529 1.00 53.47 77 GLY A C 1
ATOM 587 O O . GLY A 1 77 ? 10.968 13.333 -4.387 1.00 53.47 77 GLY A O 1
ATOM 588 N N . ASP A 1 78 ? 9.470 11.755 -3.806 1.00 54.72 78 ASP A N 1
ATOM 589 C CA . ASP A 1 78 ? 9.172 11.217 -5.138 1.00 54.72 78 ASP A CA 1
ATOM 590 C C . ASP A 1 78 ? 7.648 11.007 -5.318 1.00 54.72 78 ASP A C 1
ATOM 592 O O . ASP A 1 78 ? 7.140 9.874 -5.325 1.00 54.72 78 ASP A O 1
ATOM 596 N N . PRO A 1 79 ? 6.870 12.108 -5.341 1.00 55.44 79 PRO A N 1
ATOM 597 C CA . PRO A 1 79 ? 5.415 12.061 -5.403 1.00 55.44 79 PRO A CA 1
ATOM 598 C C . PRO A 1 79 ? 4.937 11.423 -6.711 1.00 55.44 79 PRO A C 1
ATOM 600 O O . PRO A 1 79 ? 5.292 11.848 -7.808 1.00 55.44 79 PRO A O 1
ATOM 603 N N . GLY A 1 80 ? 4.077 10.410 -6.590 1.00 60.91 80 GLY A N 1
ATOM 604 C CA . GLY A 1 80 ? 3.500 9.692 -7.733 1.00 60.91 80 GLY A CA 1
ATOM 605 C C . GLY A 1 80 ? 4.197 8.376 -8.089 1.00 60.91 80 GLY A C 1
ATOM 606 O O . GLY A 1 80 ? 3.641 7.601 -8.874 1.00 60.91 80 GLY A O 1
ATOM 607 N N . THR A 1 81 ? 5.337 8.055 -7.470 1.00 74.50 81 THR A N 1
ATOM 608 C CA . THR A 1 81 ? 5.964 6.740 -7.641 1.00 74.50 81 THR A CA 1
ATOM 609 C C . THR A 1 81 ? 5.079 5.637 -7.067 1.00 74.50 81 THR A C 1
ATOM 611 O O . THR A 1 81 ? 4.652 5.671 -5.909 1.00 74.50 81 THR A O 1
ATOM 614 N N . ARG A 1 82 ? 4.782 4.641 -7.910 1.00 78.12 82 ARG A N 1
ATOM 615 C CA . ARG A 1 82 ? 3.972 3.471 -7.559 1.00 78.12 82 ARG A CA 1
ATOM 616 C C . ARG A 1 82 ? 4.850 2.378 -6.968 1.00 78.12 82 ARG A C 1
ATOM 618 O O . ARG A 1 82 ? 5.783 1.905 -7.608 1.00 78.12 82 ARG A O 1
ATOM 625 N N . TRP A 1 83 ? 4.483 1.941 -5.775 1.00 86.19 83 TRP A N 1
ATOM 626 C CA . TRP A 1 83 ? 5.085 0.820 -5.071 1.00 86.19 83 TRP A CA 1
ATOM 627 C C . TRP A 1 83 ? 4.189 -0.402 -5.221 1.00 86.19 83 TRP A C 1
ATOM 629 O O . TRP A 1 83 ? 2.981 -0.324 -4.982 1.00 86.19 83 TRP A O 1
ATOM 639 N N . ALA A 1 84 ? 4.771 -1.523 -5.631 1.00 85.38 84 ALA A N 1
ATOM 640 C CA . ALA A 1 84 ? 4.046 -2.766 -5.847 1.00 85.38 84 ALA A CA 1
ATOM 641 C C . ALA A 1 84 ? 3.715 -3.432 -4.509 1.00 85.38 84 ALA A C 1
ATOM 643 O O . ALA A 1 84 ? 4.554 -3.480 -3.611 1.00 85.38 84 ALA A O 1
ATOM 644 N N . VAL A 1 85 ? 2.508 -3.981 -4.376 1.00 86.12 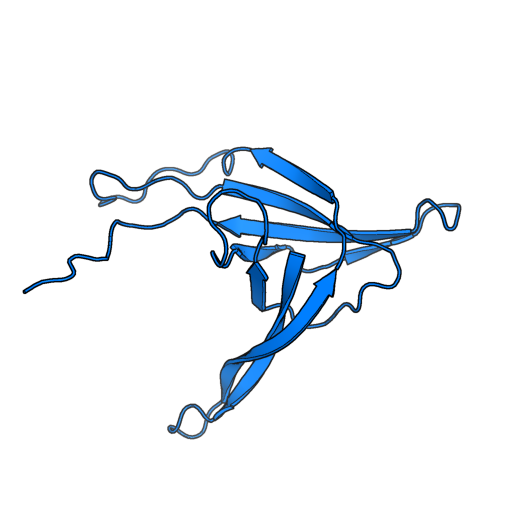85 VAL A N 1
ATOM 645 C CA . VAL A 1 85 ? 2.135 -4.808 -3.220 1.00 86.12 85 VAL A CA 1
ATOM 646 C C . VAL A 1 85 ? 2.779 -6.189 -3.367 1.00 86.12 85 VAL A C 1
ATOM 648 O O . VAL A 1 85 ? 2.502 -6.893 -4.334 1.00 86.12 85 VAL A O 1
ATOM 651 N N . VAL A 1 86 ? 3.632 -6.577 -2.414 1.00 86.25 86 VAL A N 1
ATOM 652 C CA . VAL A 1 86 ? 4.367 -7.863 -2.427 1.00 86.25 86 VAL A CA 1
ATOM 653 C C . VAL A 1 86 ? 3.940 -8.824 -1.315 1.00 86.25 86 VAL A C 1
ATOM 655 O O . VAL A 1 86 ? 4.096 -10.032 -1.464 1.00 86.25 86 VAL A O 1
ATOM 658 N N . ASP A 1 87 ? 3.361 -8.312 -0.226 1.00 86.50 87 ASP A N 1
ATOM 659 C CA . ASP A 1 87 ? 2.592 -9.101 0.746 1.00 86.50 87 ASP A CA 1
ATOM 660 C C . ASP A 1 87 ? 1.204 -8.465 0.852 1.00 86.50 87 ASP A C 1
ATOM 662 O O . ASP A 1 87 ? 1.134 -7.276 1.192 1.00 86.50 87 ASP A O 1
ATOM 666 N N . PRO A 1 88 ? 0.118 -9.192 0.524 1.00 86.25 88 PRO A N 1
ATOM 667 C CA . PRO A 1 88 ? -1.225 -8.628 0.485 1.00 86.25 88 PRO A CA 1
ATOM 668 C C . PRO A 1 88 ? -1.656 -8.023 1.831 1.00 86.25 88 PRO A C 1
ATOM 670 O O . PRO A 1 88 ? -1.180 -8.448 2.886 1.00 86.25 88 PRO A O 1
ATOM 673 N N . PRO A 1 89 ? -2.586 -7.051 1.814 1.00 89.31 89 PRO A N 1
ATOM 674 C CA . PRO A 1 89 ? -3.134 -6.448 3.024 1.00 89.31 89 PRO A CA 1
ATOM 675 C C . PRO A 1 89 ? -3.757 -7.492 3.964 1.00 89.31 89 PRO A C 1
ATOM 677 O O . PRO A 1 89 ? -4.575 -8.315 3.553 1.00 89.31 89 PRO A O 1
ATOM 680 N N . ARG A 1 90 ? -3.393 -7.438 5.250 1.00 90.94 90 ARG A N 1
ATOM 681 C CA . ARG A 1 90 ? -3.902 -8.324 6.309 1.00 90.94 90 ARG A CA 1
ATOM 682 C C . ARG A 1 90 ? -4.494 -7.504 7.443 1.00 90.94 90 ARG A C 1
ATOM 684 O O . ARG A 1 90 ? -3.817 -6.620 7.967 1.00 90.94 90 ARG A O 1
ATOM 691 N N . ALA A 1 91 ? -5.721 -7.825 7.838 1.00 91.88 91 ALA A N 1
ATOM 692 C CA . ALA A 1 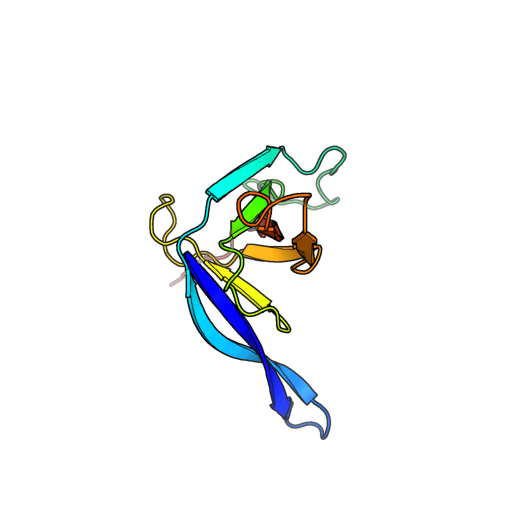91 ? -6.323 -7.287 9.049 1.00 91.88 91 ALA A CA 1
ATOM 693 C C . ALA A 1 91 ? -5.753 -7.996 10.281 1.00 91.88 91 ALA A C 1
ATOM 695 O O . ALA A 1 91 ? -5.645 -9.223 10.318 1.00 91.88 91 ALA A O 1
ATOM 696 N N . HIS A 1 92 ? -5.411 -7.212 11.295 1.00 89.56 92 HIS A N 1
ATOM 697 C CA . HIS A 1 92 ? -4.979 -7.691 12.600 1.00 89.56 92 HIS A CA 1
ATOM 698 C C . HIS A 1 92 ? -6.029 -7.329 13.637 1.00 89.56 92 HIS A C 1
ATOM 700 O O . HIS A 1 92 ? -6.593 -6.233 13.617 1.00 89.56 92 HIS A O 1
ATOM 706 N N . HIS A 1 93 ? -6.262 -8.249 14.566 1.00 86.31 93 HIS A N 1
ATOM 707 C CA . HIS A 1 93 ? -7.156 -8.053 15.696 1.00 86.31 93 HIS A CA 1
ATOM 708 C C . HIS A 1 93 ? -6.413 -8.455 16.967 1.00 86.31 93 HIS A C 1
ATOM 710 O O . HIS A 1 93 ? -5.937 -9.583 17.080 1.00 86.31 93 HIS A O 1
ATOM 716 N N . GLY A 1 94 ? -6.288 -7.525 17.911 1.00 77.62 94 GLY A N 1
ATOM 717 C CA . GLY A 1 94 ? -5.763 -7.811 19.244 1.00 77.62 94 GLY A CA 1
ATOM 718 C C . GLY A 1 94 ? -6.851 -7.785 20.312 1.00 77.62 94 GLY A C 1
ATOM 719 O O . GLY A 1 94 ? -8.040 -7.689 20.018 1.00 77.62 94 GLY A O 1
ATOM 720 N N . ALA A 1 95 ? -6.431 -7.814 21.576 1.00 77.75 95 ALA A N 1
ATOM 721 C CA . ALA A 1 95 ? -7.326 -7.847 22.736 1.00 77.75 95 ALA A CA 1
ATOM 722 C C . ALA A 1 95 ? -8.175 -6.569 22.932 1.00 77.75 95 ALA A C 1
ATOM 724 O O . ALA A 1 95 ? -9.033 -6.532 23.808 1.00 77.75 95 ALA A O 1
ATOM 725 N N . SER A 1 96 ? -7.934 -5.509 22.153 1.00 80.56 96 SER A N 1
ATOM 726 C CA . SER A 1 96 ? -8.701 -4.260 22.200 1.00 80.56 96 SER A CA 1
ATOM 727 C C . SER A 1 96 ? -8.813 -3.617 20.820 1.00 80.56 96 SER A C 1
ATOM 729 O O . SER A 1 96 ? -8.021 -3.908 19.922 1.00 80.56 96 SER A O 1
ATOM 731 N N . ASP A 1 97 ? -9.747 -2.677 20.670 1.00 76.94 97 ASP A N 1
ATOM 732 C CA . ASP A 1 97 ? -9.949 -1.935 19.419 1.00 76.94 97 ASP A CA 1
ATOM 733 C C . ASP A 1 97 ? -8.714 -1.129 18.995 1.00 76.94 97 ASP A C 1
ATOM 735 O O . ASP A 1 97 ? -8.464 -0.967 17.805 1.00 76.94 97 ASP A O 1
ATOM 739 N N . ARG A 1 98 ? -7.870 -0.715 19.951 1.00 77.00 98 ARG A N 1
ATOM 740 C CA . ARG A 1 98 ? -6.592 -0.030 19.680 1.00 77.00 98 ARG A CA 1
ATOM 741 C C . ARG A 1 98 ? -5.532 -0.928 19.042 1.00 77.00 98 ARG A C 1
ATOM 743 O O . ARG A 1 98 ? -4.534 -0.428 18.542 1.00 77.00 98 ARG A O 1
ATOM 750 N N . MET A 1 99 ? -5.728 -2.242 19.086 1.00 83.69 99 MET A N 1
ATOM 751 C CA . MET A 1 99 ? -4.843 -3.225 18.460 1.00 83.69 99 MET A CA 1
ATOM 752 C C . MET A 1 99 ? -5.379 -3.700 17.106 1.00 83.69 99 MET A C 1
ATOM 754 O O . MET A 1 99 ? -4.869 -4.678 16.564 1.00 83.69 99 MET A O 1
ATOM 758 N N . ARG A 1 100 ? -6.419 -3.048 16.571 1.00 89.94 100 ARG A N 1
ATOM 759 C CA . ARG A 1 100 ? -6.932 -3.326 15.230 1.00 89.94 100 ARG A CA 1
ATOM 760 C C . ARG A 1 100 ? -6.245 -2.416 14.224 1.00 89.94 100 ARG A C 1
ATOM 762 O O . ARG A 1 100 ? -6.269 -1.197 14.371 1.00 89.94 100 ARG A O 1
ATOM 769 N N . PHE A 1 101 ? -5.644 -3.013 13.210 1.00 92.19 101 PHE A N 1
ATOM 770 C CA . PHE A 1 101 ? -4.966 -2.302 12.130 1.00 92.19 101 PHE A CA 1
ATOM 771 C C . PHE A 1 101 ? -4.829 -3.222 10.919 1.00 92.19 101 PHE A C 1
ATOM 773 O O . PHE A 1 101 ? -4.949 -4.443 11.038 1.00 92.19 101 PHE A O 1
ATOM 780 N N . VAL A 1 102 ? -4.550 -2.646 9.755 1.00 92.62 102 VAL A N 1
ATOM 781 C CA . VAL A 1 102 ? -4.244 -3.404 8.536 1.00 92.62 102 VAL A CA 1
ATOM 782 C C . VAL A 1 102 ? -2.767 -3.235 8.207 1.00 92.62 102 VAL A C 1
ATOM 784 O O . VAL A 1 102 ? -2.236 -2.134 8.321 1.00 92.62 102 VAL A O 1
ATOM 787 N N . THR A 1 103 ? -2.082 -4.305 7.804 1.00 93.50 103 THR A N 1
ATOM 788 C CA . THR A 1 103 ? -0.697 -4.212 7.312 1.00 93.50 103 THR A CA 1
ATOM 789 C C . THR A 1 103 ? -0.561 -4.706 5.894 1.00 93.50 103 THR A C 1
ATOM 791 O O . THR A 1 103 ? -1.169 -5.713 5.552 1.00 93.50 103 THR A O 1
ATOM 794 N N . VAL A 1 104 ? 0.334 -4.094 5.131 1.00 92.50 104 VAL A N 1
ATOM 795 C CA . VAL A 1 104 ? 0.767 -4.553 3.804 1.00 92.50 104 VAL A CA 1
ATOM 796 C C . VAL A 1 104 ? 2.286 -4.404 3.707 1.00 92.50 104 VAL A C 1
ATOM 798 O O . VAL A 1 104 ? 2.863 -3.554 4.396 1.00 92.50 104 VAL A O 1
ATOM 801 N N . ILE A 1 105 ? 2.937 -5.199 2.859 1.00 90.06 105 ILE A N 1
ATOM 802 C CA . ILE A 1 105 ? 4.329 -4.946 2.467 1.00 90.06 105 ILE A CA 1
ATOM 803 C C . ILE A 1 105 ? 4.342 -4.529 1.007 1.00 90.06 105 ILE A C 1
ATOM 805 O O . ILE A 1 105 ? 3.768 -5.206 0.151 1.00 90.06 105 ILE A O 1
ATOM 809 N N . VAL A 1 106 ? 5.017 -3.416 0.738 1.00 88.38 106 VAL A N 1
ATOM 810 C CA . VAL A 1 106 ? 5.248 -2.915 -0.612 1.00 88.38 106 VAL A CA 1
ATOM 811 C C . VAL A 1 106 ? 6.726 -2.892 -0.952 1.00 88.38 106 VAL A C 1
ATOM 813 O O . VAL A 1 106 ? 7.582 -2.804 -0.069 1.00 88.38 106 VAL A O 1
ATOM 816 N N . GLU A 1 107 ? 7.005 -2.935 -2.245 1.00 86.75 107 GLU A N 1
ATOM 817 C CA . GLU A 1 107 ? 8.341 -2.873 -2.816 1.00 86.75 107 GLU A CA 1
ATOM 818 C C . GLU A 1 107 ? 8.401 -1.802 -3.915 1.00 86.75 107 GLU A C 1
ATOM 820 O O . GLU A 1 107 ? 7.458 -1.630 -4.690 1.00 86.75 107 GLU A O 1
ATOM 825 N N . GLY A 1 108 ? 9.500 -1.055 -3.962 1.00 80.75 108 GLY A N 1
ATOM 826 C CA . GLY A 1 108 ? 9.740 0.020 -4.926 1.00 80.75 108 GLY A CA 1
ATOM 827 C C . GLY A 1 108 ? 11.234 0.297 -5.069 1.00 80.75 108 GLY A C 1
ATOM 828 O O . GLY A 1 108 ? 12.036 -0.246 -4.316 1.00 80.75 108 GLY A O 1
ATOM 829 N N . GLY A 1 109 ? 11.639 1.113 -6.042 1.00 67.19 109 GLY A N 1
ATOM 830 C CA . GLY A 1 109 ? 13.053 1.488 -6.211 1.00 67.19 109 GLY A CA 1
ATOM 831 C C . GLY A 1 109 ? 13.916 0.550 -7.067 1.00 67.19 109 GLY A C 1
ATOM 832 O O . GLY A 1 109 ? 15.133 0.672 -7.043 1.00 67.19 109 GLY A O 1
ATOM 833 N N . GLY A 1 110 ? 13.317 -0.332 -7.871 1.00 54.91 110 GLY A N 1
ATOM 834 C CA . GLY A 1 110 ? 14.011 -1.101 -8.913 1.00 54.91 110 GLY A CA 1
ATOM 835 C C . GLY A 1 110 ? 13.871 -0.464 -10.297 1.00 54.91 110 GLY A C 1
ATOM 836 O O . GLY A 1 110 ? 13.330 -1.096 -11.199 1.00 54.91 110 GLY A O 1
ATOM 837 N N . GLN A 1 111 ? 14.280 0.794 -10.473 1.00 48.97 111 GLN A N 1
ATOM 838 C CA . GLN A 1 111 ? 14.320 1.410 -11.802 1.00 48.97 111 GLN A CA 1
ATOM 839 C C . GLN A 1 111 ? 15.712 1.211 -12.408 1.00 48.97 111 GLN A C 1
ATOM 841 O O . GLN A 1 111 ? 16.702 1.776 -11.951 1.00 48.97 111 GLN A O 1
ATOM 846 N N . SER A 1 112 ? 15.794 0.394 -13.457 1.00 40.84 112 SER A N 1
ATOM 847 C CA . SER A 1 112 ? 16.818 0.587 -14.482 1.00 40.84 112 SER A CA 1
ATOM 848 C C . SER A 1 112 ? 16.540 1.935 -15.146 1.00 40.84 112 SER A C 1
ATOM 850 O O . SER A 1 112 ? 15.416 2.151 -15.602 1.00 40.84 112 SER A O 1
ATOM 852 N N . GLY A 1 113 ? 17.526 2.838 -15.154 1.00 38.16 113 GLY A N 1
ATOM 853 C CA . GLY A 1 113 ? 17.426 4.146 -15.800 1.00 38.16 113 GLY A CA 1
ATOM 854 C C . GLY A 1 113 ? 16.840 4.005 -17.202 1.00 38.16 113 GLY A C 1
ATOM 855 O O . GLY A 1 113 ? 17.424 3.362 -18.067 1.00 38.16 113 GLY A O 1
ATOM 856 N N . GLY A 1 114 ? 15.644 4.549 -17.389 1.00 39.25 114 GLY A N 1
ATOM 857 C CA . GLY A 1 114 ? 14.827 4.309 -18.570 1.00 39.25 114 GLY A CA 1
ATOM 858 C C . GLY A 1 114 ? 13.967 5.514 -18.902 1.00 39.25 114 GLY A C 1
ATOM 859 O O . GLY A 1 114 ? 12.776 5.380 -19.147 1.00 39.25 114 GLY A O 1
ATOM 860 N N . SER A 1 115 ? 14.576 6.692 -18.895 1.00 36.31 115 SER A N 1
ATOM 861 C CA . SER A 1 115 ? 14.094 7.821 -19.682 1.00 36.31 115 SER A CA 1
ATOM 862 C C . SER A 1 115 ? 15.296 8.470 -20.352 1.00 36.31 115 SER A C 1
ATOM 864 O O . SER A 1 115 ? 15.732 9.561 -19.998 1.00 36.31 115 SER A O 1
ATOM 866 N N . GLU A 1 116 ? 15.836 7.751 -21.335 1.00 41.56 116 GLU A N 1
ATOM 867 C CA . GLU A 1 116 ? 16.407 8.385 -22.516 1.00 41.56 116 GLU A CA 1
ATOM 868 C C . GLU A 1 116 ? 15.222 8.997 -23.281 1.00 41.56 116 GLU A C 1
ATOM 870 O O . GLU A 1 116 ? 14.593 8.366 -24.126 1.00 41.56 116 GLU A O 1
ATOM 875 N N . ALA A 1 117 ? 14.831 10.207 -22.883 1.00 33.88 117 ALA A N 1
ATOM 876 C CA . ALA A 1 117 ? 13.998 11.059 -23.712 1.00 33.88 117 ALA A CA 1
ATOM 877 C C . ALA A 1 117 ? 14.942 11.784 -24.676 1.00 33.88 117 ALA A C 1
ATOM 879 O O . ALA A 1 117 ? 15.513 12.815 -24.334 1.00 33.88 117 ALA A O 1
ATOM 880 N N . GLY A 1 118 ? 15.157 11.187 -25.845 1.00 29.48 118 GLY A N 1
ATOM 881 C CA . GLY A 1 118 ? 15.575 11.916 -27.041 1.00 29.48 118 GLY A CA 1
ATOM 882 C C . GLY A 1 118 ? 14.388 12.054 -28.002 1.00 29.48 118 GLY A C 1
ATOM 883 O O . GLY A 1 118 ? 13.406 11.315 -27.854 1.00 29.48 118 GLY A O 1
ATOM 884 N N . PRO A 1 119 ? 14.459 12.926 -29.020 1.00 37.06 119 PRO A N 1
ATOM 885 C CA . PRO A 1 119 ? 15.566 13.812 -29.402 1.00 37.06 119 PRO A CA 1
ATOM 886 C C . PRO A 1 119 ? 15.452 15.254 -28.877 1.00 37.06 119 PRO A C 1
ATOM 888 O O . PRO A 1 119 ? 14.328 15.695 -28.549 1.00 37.06 119 PRO A O 1
#

Secondary structure (DSSP, 8-state):
-EEEEEEEEE-SSSSEEEEEEEEEE---EEEEEEE-TTPPPPTTPPTTPPPPEEEEEEE-TT---S-EEEEE-SSSSSTTPEEEEEEEEEEE--SSGGG-EEEEEEEE-----------

Nearest PDB structures (foldseek):
  8fvh-assembly1_B  TM=4.007E-01  e=2.254E-02  Pseudomonas phage vB_PaeM_E217

Mean predicted aligned error: 10.04 Å

Solvent-accessible surface area (backbone atoms only — not comparable to full-atom values): 7181 Å² total; per-residue (Å²): 68,38,41,26,26,56,34,77,38,79,63,86,81,87,51,73,36,84,40,86,36,70,69,51,76,46,76,66,50,80,40,82,68,44,63,52,87,85,73,70,82,59,94,82,66,56,93,79,50,44,74,46,35,32,34,40,37,41,31,54,61,85,61,84,85,70,63,62,50,32,37,30,43,71,82,75,89,53,63,71,52,70,22,38,59,77,39,76,75,41,84,44,80,50,102,44,78,90,47,34,29,28,39,32,32,33,37,35,60,65,52,65,88,79,78,87,80,73,133

Foldseek 3Di:
DKWWAWDWDDPVPPGTDTDTHDMDDFDKDKDWPAQPPPDDDPPPQDPPFDGKTKIKIKGQLPDDFDHTAWDADCPDVDGPFTWGFPAGKDWDDDPDNVRTIIITMTIDRGDDPPPPDDD

Radius of gyration: 16.86 Å; Cα contacts (8 Å, |Δi|>4): 233; chains: 1; bounding box: 37×27×52 Å

pLDDT: mean 76.17, std 16.2, range [29.48, 93.69]